Protein AF-A0A424HCI7-F1 (afdb_monomer_lite)

Structure (mmCIF, N/CA/C/O backbone):
data_AF-A0A424HCI7-F1
#
_entry.id   AF-A0A424HCI7-F1
#
loop_
_atom_site.group_PDB
_atom_site.id
_atom_site.type_symbol
_atom_site.label_atom_id
_atom_site.label_alt_id
_atom_site.label_comp_id
_atom_site.label_asym_id
_atom_site.label_entity_id
_atom_site.label_seq_id
_atom_site.pdbx_PDB_ins_code
_atom_site.Cartn_x
_atom_site.Cartn_y
_atom_site.Cartn_z
_atom_site.occupancy
_atom_site.B_iso_or_equiv
_atom_site.auth_seq_id
_atom_site.auth_comp_id
_atom_site.auth_asym_id
_atom_site.auth_atom_id
_atom_site.pdbx_PDB_model_num
ATOM 1 N N . MET A 1 1 ? -25.113 -4.576 28.564 1.00 33.34 1 MET A N 1
ATOM 2 C CA . MET A 1 1 ? -23.971 -5.347 29.102 1.00 33.34 1 MET A CA 1
ATOM 3 C C . MET A 1 1 ? -22.696 -4.613 28.708 1.00 33.34 1 MET A C 1
ATOM 5 O O . MET A 1 1 ? -22.216 -4.777 27.593 1.00 33.34 1 MET A O 1
ATOM 9 N N . PHE A 1 2 ? -22.237 -3.687 29.551 1.00 40.03 2 PHE A N 1
ATOM 10 C CA . PHE A 1 2 ? -21.061 -2.868 29.262 1.00 40.03 2 PHE A CA 1
ATOM 11 C C . PHE A 1 2 ? -19.817 -3.748 29.409 1.00 40.03 2 PHE A C 1
ATOM 13 O O . PHE A 1 2 ? -19.449 -4.120 30.520 1.00 40.03 2 PHE A O 1
ATOM 20 N N . ARG A 1 3 ? -19.201 -4.140 28.284 1.00 53.75 3 ARG A N 1
ATOM 21 C CA . ARG A 1 3 ? -17.828 -4.658 28.309 1.00 53.75 3 ARG A CA 1
ATOM 22 C C . ARG A 1 3 ? -16.963 -3.567 28.943 1.00 53.75 3 ARG A C 1
ATOM 24 O O . ARG A 1 3 ? -17.127 -2.413 28.538 1.00 53.75 3 ARG A O 1
ATOM 31 N N . PRO A 1 4 ? -16.073 -3.882 29.899 1.00 52.66 4 PRO A N 1
ATOM 32 C CA . PRO A 1 4 ? -15.111 -2.893 30.352 1.00 52.66 4 PRO A CA 1
ATOM 33 C C . PRO A 1 4 ? -14.382 -2.393 29.105 1.00 52.66 4 PRO A C 1
ATOM 35 O O . PRO A 1 4 ? -13.843 -3.195 28.337 1.00 52.66 4 PRO A O 1
ATOM 38 N N . LEU A 1 5 ? -14.460 -1.084 28.850 1.00 58.97 5 LEU A N 1
ATOM 39 C CA . LEU A 1 5 ? -13.638 -0.443 27.837 1.00 58.97 5 LEU A CA 1
ATOM 40 C C . LEU A 1 5 ? -12.205 -0.721 28.258 1.00 58.97 5 LEU A C 1
ATOM 42 O O . LEU A 1 5 ? -11.693 -0.132 29.207 1.00 58.97 5 LEU A O 1
ATOM 46 N N . ASN A 1 6 ? -11.581 -1.678 27.587 1.00 71.19 6 ASN A N 1
ATOM 47 C CA . ASN A 1 6 ? -10.184 -1.969 27.788 1.00 71.19 6 ASN A CA 1
ATOM 48 C C . ASN A 1 6 ? -9.445 -0.834 27.069 1.00 71.19 6 ASN A C 1
ATOM 50 O O . ASN A 1 6 ? -9.083 -0.940 25.903 1.00 71.19 6 ASN A O 1
ATOM 54 N N . ILE A 1 7 ? -9.359 0.327 27.725 1.00 77.56 7 ILE A N 1
ATOM 55 C CA . ILE A 1 7 ? -8.835 1.580 27.160 1.00 77.56 7 ILE A CA 1
ATOM 56 C C . ILE A 1 7 ? -7.449 1.338 26.552 1.00 77.56 7 ILE A C 1
ATOM 58 O O . ILE A 1 7 ? -7.155 1.830 25.468 1.00 77.56 7 ILE A O 1
ATOM 62 N N . PHE A 1 8 ? -6.652 0.472 27.182 1.00 81.44 8 PHE A N 1
ATOM 63 C CA . PHE A 1 8 ? -5.378 0.001 26.651 1.00 81.44 8 PHE A CA 1
ATOM 64 C C . PHE A 1 8 ? -5.497 -0.712 25.301 1.00 81.44 8 PHE A C 1
ATOM 66 O O . PHE A 1 8 ? -4.690 -0.443 24.417 1.00 81.44 8 PHE A O 1
ATOM 73 N N . SER A 1 9 ? -6.499 -1.575 25.093 1.00 81.56 9 SER A N 1
ATOM 74 C CA . SER A 1 9 ? -6.686 -2.233 23.793 1.00 81.56 9 SER A CA 1
ATOM 75 C C . SER A 1 9 ? -7.109 -1.244 22.710 1.00 81.56 9 SER A C 1
ATOM 77 O O . SER A 1 9 ? -6.692 -1.384 21.567 1.00 81.56 9 SER A O 1
ATOM 79 N N . LEU A 1 10 ? -7.920 -0.240 23.059 1.00 81.94 10 LEU A N 1
ATOM 80 C CA . LEU A 1 10 ? -8.336 0.802 22.119 1.00 81.94 10 LEU A CA 1
ATOM 81 C C . LEU A 1 10 ? -7.160 1.710 21.731 1.00 81.94 10 LEU A C 1
ATOM 83 O O . LEU A 1 10 ? -6.964 1.974 20.550 1.00 81.94 10 LEU A O 1
ATOM 87 N N . ILE A 1 11 ? -6.348 2.135 22.703 1.00 84.69 11 ILE A N 1
ATOM 88 C CA . ILE A 1 11 ? -5.135 2.924 22.447 1.00 84.69 11 ILE A CA 1
ATOM 89 C C . ILE A 1 11 ? -4.139 2.121 21.604 1.00 84.69 11 ILE A C 1
ATOM 91 O O . ILE A 1 11 ? -3.600 2.657 20.639 1.00 84.69 11 ILE A O 1
ATOM 95 N N . ALA A 1 12 ? -3.921 0.843 21.926 1.00 86.56 12 ALA A N 1
ATOM 96 C CA . ALA A 1 12 ? -3.021 -0.023 21.168 1.00 86.56 12 ALA A CA 1
ATOM 97 C C . ALA A 1 12 ? -3.483 -0.211 19.714 1.00 86.56 12 ALA A C 1
ATOM 99 O O . ALA A 1 12 ? -2.664 -0.122 18.804 1.00 86.56 12 ALA A O 1
ATOM 100 N N . ASP A 1 13 ? -4.784 -0.415 19.483 1.00 84.50 13 ASP A N 1
ATOM 101 C CA . ASP A 1 13 ? -5.346 -0.540 18.132 1.00 84.50 13 ASP A CA 1
ATOM 102 C C . ASP A 1 13 ? -5.198 0.771 17.336 1.00 84.50 13 ASP A C 1
ATOM 104 O O . ASP A 1 13 ? -4.727 0.763 16.196 1.00 84.50 13 ASP A O 1
ATOM 108 N N . ILE A 1 14 ? -5.502 1.921 17.955 1.00 87.00 14 ILE A N 1
ATOM 109 C CA . ILE A 1 14 ? -5.288 3.250 17.353 1.00 87.00 14 ILE A CA 1
ATOM 110 C C . ILE A 1 14 ? -3.829 3.441 16.964 1.00 87.00 14 ILE A C 1
ATOM 112 O O . ILE A 1 14 ? -3.544 3.788 15.815 1.00 87.00 14 ILE A O 1
ATOM 116 N N . PHE A 1 15 ? -2.920 3.179 17.898 1.00 89.44 15 PHE A N 1
ATOM 117 C CA . PHE A 1 15 ? -1.493 3.327 17.669 1.00 89.44 15 PHE A CA 1
ATOM 118 C C . PHE A 1 15 ? -1.024 2.430 16.521 1.00 89.44 15 PHE A C 1
ATOM 120 O O . PHE A 1 15 ? -0.418 2.924 15.577 1.00 89.44 15 PHE A O 1
ATOM 127 N N . LEU A 1 16 ? -1.393 1.146 16.530 1.00 88.88 16 LEU A N 1
ATOM 128 C CA . LEU A 1 16 ? -1.002 0.186 15.499 1.00 88.88 16 LEU A CA 1
ATOM 129 C C . LEU A 1 16 ? -1.496 0.594 14.106 1.00 88.88 16 LEU A C 1
ATOM 131 O O . LEU A 1 16 ? -0.703 0.611 13.162 1.00 88.88 16 LEU A O 1
ATOM 135 N N . LYS A 1 17 ? -2.777 0.960 13.960 1.00 88.00 17 LYS A N 1
ATOM 136 C CA . LYS A 1 17 ? -3.314 1.369 12.652 1.00 88.00 17 LYS A CA 1
ATOM 137 C C . LYS A 1 17 ? -2.697 2.676 12.158 1.00 88.00 17 LYS A C 1
ATOM 139 O O . LYS A 1 17 ? -2.439 2.797 10.964 1.00 88.00 17 LYS A O 1
ATOM 144 N N . LEU A 1 18 ? -2.436 3.639 13.043 1.00 87.94 18 LEU A N 1
ATOM 145 C CA . LEU A 1 18 ? -1.772 4.885 12.657 1.00 87.94 18 LEU A CA 1
ATOM 146 C C . LEU A 1 18 ? -0.311 4.647 12.274 1.00 87.94 18 LEU A C 1
ATOM 148 O O . LEU A 1 18 ? 0.112 5.128 11.228 1.00 87.94 18 LEU A O 1
ATOM 152 N N . SER A 1 19 ? 0.444 3.869 13.052 1.00 88.94 19 SER A N 1
ATOM 153 C CA . SER A 1 19 ? 1.834 3.530 12.730 1.00 88.94 19 SER A CA 1
ATOM 154 C C . SER A 1 19 ? 1.945 2.794 11.395 1.00 88.94 19 SER A C 1
ATOM 156 O O . SER A 1 19 ? 2.764 3.175 10.561 1.00 88.94 19 SER A O 1
ATOM 158 N N . LEU A 1 20 ? 1.090 1.792 11.154 1.00 86.44 20 LEU A N 1
ATOM 159 C CA . LEU A 1 20 ? 1.022 1.111 9.859 1.00 86.44 20 LEU A CA 1
ATOM 160 C C . LEU A 1 20 ? 0.620 2.078 8.743 1.00 86.44 20 LEU A C 1
ATOM 162 O O . LEU A 1 20 ? 1.281 2.122 7.710 1.00 86.44 20 LEU A O 1
ATOM 166 N N . GLY A 1 21 ? -0.424 2.881 8.958 1.00 88.38 21 GLY A N 1
ATOM 167 C CA . GLY A 1 21 ? -0.887 3.868 7.986 1.00 88.38 21 GLY A CA 1
ATOM 168 C C . GLY A 1 21 ? 0.207 4.855 7.582 1.00 88.38 21 GLY A C 1
AT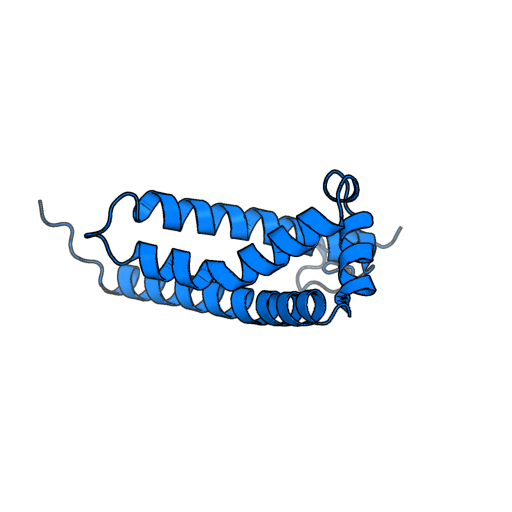OM 169 O O . GLY A 1 21 ? 0.370 5.117 6.397 1.00 88.38 21 GLY A O 1
ATOM 170 N N . ILE A 1 22 ? 0.995 5.349 8.540 1.00 88.88 22 ILE A N 1
ATOM 171 C CA . ILE A 1 22 ? 2.127 6.256 8.293 1.00 88.88 22 ILE A CA 1
ATOM 172 C C . ILE A 1 22 ? 3.248 5.545 7.528 1.00 88.88 22 ILE A C 1
ATOM 174 O O . ILE A 1 22 ? 3.802 6.116 6.589 1.00 88.88 22 ILE A O 1
ATOM 178 N N . ALA A 1 23 ? 3.580 4.305 7.902 1.00 87.81 23 ALA A N 1
ATOM 179 C CA . ALA A 1 23 ? 4.599 3.529 7.202 1.00 87.81 23 ALA A CA 1
ATOM 180 C C . ALA A 1 23 ? 4.224 3.341 5.725 1.00 87.81 23 ALA A C 1
ATOM 182 O O . ALA A 1 23 ? 5.005 3.701 4.846 1.00 87.81 23 ALA A O 1
ATOM 183 N N . PHE A 1 24 ? 3.005 2.868 5.451 1.00 87.31 24 PHE A N 1
ATOM 184 C CA . PHE A 1 24 ? 2.500 2.720 4.085 1.00 87.31 24 PHE A CA 1
ATOM 185 C C . PHE A 1 24 ? 2.418 4.058 3.346 1.00 87.31 24 PHE A C 1
ATOM 187 O O . PHE A 1 24 ? 2.837 4.124 2.194 1.00 87.31 24 PHE A O 1
ATOM 194 N N . PHE A 1 25 ? 1.969 5.128 4.010 1.00 89.38 25 PHE A N 1
ATOM 195 C CA . PHE A 1 25 ? 1.893 6.457 3.407 1.00 89.38 25 PHE A CA 1
ATOM 196 C C . PHE A 1 25 ? 3.256 6.937 2.905 1.00 89.38 25 PHE A C 1
ATOM 198 O O . PHE A 1 25 ? 3.357 7.397 1.773 1.00 89.38 25 PHE A O 1
ATOM 205 N N . ASN A 1 26 ? 4.316 6.793 3.705 1.00 86.19 26 ASN A N 1
ATOM 206 C CA . ASN A 1 26 ? 5.654 7.245 3.320 1.00 86.19 26 ASN A CA 1
ATOM 207 C C . ASN A 1 26 ? 6.175 6.531 2.064 1.00 86.19 26 ASN A C 1
ATOM 209 O O . ASN A 1 26 ? 6.704 7.180 1.159 1.00 86.19 26 ASN A O 1
ATOM 213 N N . TYR A 1 27 ? 5.997 5.210 1.982 1.00 83.50 27 TYR A N 1
ATOM 214 C CA . TYR A 1 27 ? 6.397 4.445 0.798 1.00 83.50 27 TYR A CA 1
ATOM 215 C C . TYR A 1 27 ? 5.493 4.740 -0.407 1.00 83.50 27 TYR A C 1
ATOM 217 O O . TYR A 1 27 ? 5.995 4.976 -1.509 1.00 83.50 27 TYR A O 1
ATOM 225 N N . GLY A 1 28 ? 4.177 4.784 -0.197 1.00 85.19 28 GLY A N 1
ATOM 226 C CA . GLY A 1 28 ? 3.183 5.021 -1.240 1.00 85.19 28 GLY A CA 1
ATOM 227 C C . GLY A 1 28 ? 3.294 6.407 -1.862 1.00 85.19 28 GLY A C 1
ATOM 228 O O . GLY A 1 28 ? 3.299 6.532 -3.086 1.00 85.19 28 GLY A O 1
ATOM 229 N N . TYR A 1 29 ? 3.463 7.441 -1.038 1.00 86.12 29 TYR A N 1
ATOM 230 C CA . TYR A 1 29 ? 3.556 8.829 -1.485 1.00 86.12 29 TYR A CA 1
ATOM 231 C C . TYR A 1 29 ? 4.772 9.055 -2.391 1.00 86.12 29 TYR A C 1
ATOM 233 O O . TYR A 1 29 ? 4.657 9.684 -3.444 1.00 86.12 29 TYR A O 1
ATOM 241 N N . GLY A 1 30 ? 5.924 8.469 -2.042 1.00 82.69 30 GLY A N 1
ATOM 242 C CA . GLY A 1 30 ? 7.117 8.515 -2.889 1.00 82.69 30 GLY A CA 1
ATOM 243 C C . GLY A 1 30 ? 6.899 7.853 -4.255 1.00 82.69 30 GLY A C 1
ATOM 244 O O . GLY A 1 30 ? 7.345 8.381 -5.275 1.00 82.69 30 GLY A O 1
ATOM 245 N N . LYS A 1 31 ? 6.172 6.729 -4.303 1.00 85.31 31 LYS A N 1
ATOM 246 C CA . LYS A 1 31 ? 5.798 6.058 -5.563 1.00 85.31 31 LYS A CA 1
ATOM 247 C C . LYS A 1 31 ? 4.799 6.891 -6.370 1.00 85.31 31 LYS A C 1
ATOM 249 O O . LYS A 1 31 ? 4.929 6.988 -7.588 1.00 85.31 31 LYS A O 1
ATOM 254 N N . LEU A 1 32 ? 3.835 7.517 -5.698 1.00 89.06 32 LEU A N 1
ATOM 255 C CA . LEU A 1 32 ? 2.795 8.336 -6.314 1.00 89.06 32 LEU A CA 1
ATOM 256 C C . LEU A 1 32 ? 3.375 9.590 -6.983 1.00 89.06 32 LEU A C 1
ATOM 258 O O . LEU A 1 32 ? 3.030 9.871 -8.126 1.00 89.06 32 LEU A O 1
ATOM 262 N N . ILE A 1 33 ? 4.300 10.299 -6.326 1.00 88.25 33 ILE A N 1
ATOM 263 C CA . ILE A 1 33 ? 4.994 11.449 -6.933 1.00 88.25 33 ILE A CA 1
ATOM 264 C C . ILE A 1 33 ? 5.738 11.026 -8.201 1.00 88.25 33 ILE A C 1
ATOM 266 O O . ILE A 1 33 ? 5.613 11.685 -9.230 1.00 88.25 33 ILE A O 1
ATOM 270 N N . LYS A 1 34 ? 6.482 9.914 -8.149 1.00 87.06 34 LYS A N 1
ATOM 271 C CA . LYS A 1 34 ? 7.211 9.402 -9.320 1.00 87.06 34 LYS A CA 1
ATOM 272 C C . LYS A 1 34 ? 6.269 9.072 -10.479 1.00 87.06 34 LYS A C 1
ATOM 274 O O . LYS A 1 34 ? 6.605 9.356 -11.623 1.00 87.06 34 LYS A O 1
ATOM 279 N N . LEU A 1 35 ? 5.090 8.514 -10.193 1.00 88.81 35 LEU A N 1
ATOM 280 C CA . LEU A 1 35 ? 4.060 8.240 -11.202 1.00 88.81 35 LEU A CA 1
ATOM 281 C C . LEU A 1 35 ? 3.466 9.521 -11.798 1.00 88.81 35 LEU A C 1
ATOM 283 O O . LEU A 1 35 ? 3.280 9.586 -13.008 1.00 88.81 35 LEU A O 1
ATOM 287 N N . ILE A 1 36 ? 3.210 10.542 -10.979 1.00 90.88 36 ILE A N 1
ATOM 288 C CA . ILE A 1 36 ? 2.694 11.841 -11.441 1.00 90.88 36 ILE A CA 1
ATOM 289 C C . ILE A 1 36 ? 3.724 12.567 -12.319 1.00 90.88 36 ILE A C 1
ATOM 291 O O . ILE A 1 36 ? 3.356 13.166 -13.327 1.00 90.88 36 ILE A O 1
ATOM 295 N N . ASN A 1 37 ? 5.007 12.484 -11.964 1.00 90.06 37 ASN A N 1
ATOM 296 C CA . ASN A 1 37 ? 6.099 13.145 -12.680 1.00 90.06 37 ASN A CA 1
ATOM 297 C C . ASN A 1 37 ? 6.607 12.362 -13.906 1.00 90.06 37 ASN A C 1
ATOM 299 O O . ASN A 1 37 ? 7.545 12.812 -14.554 1.00 90.06 37 ASN A O 1
ATOM 303 N N . ASN A 1 38 ? 6.006 11.213 -14.241 1.00 84.69 38 ASN A N 1
ATOM 304 C CA . ASN A 1 38 ? 6.470 10.297 -15.294 1.00 84.69 38 ASN A CA 1
ATOM 305 C C . ASN A 1 38 ? 7.909 9.764 -15.098 1.00 84.69 38 ASN A C 1
ATOM 307 O O . ASN A 1 38 ? 8.579 9.415 -16.062 1.00 84.69 38 ASN A O 1
ATOM 311 N N . GLU A 1 39 ? 8.374 9.636 -13.853 1.00 85.62 39 GLU A N 1
ATOM 312 C CA . GLU A 1 39 ? 9.693 9.079 -13.486 1.00 85.62 39 GLU A CA 1
ATOM 313 C C . GLU A 1 39 ? 9.569 7.660 -12.883 1.00 85.62 39 GLU A C 1
ATOM 315 O O . GLU A 1 39 ? 10.375 7.214 -12.060 1.00 85.62 39 GLU A O 1
ATOM 320 N N . ALA A 1 40 ? 8.503 6.941 -13.244 1.00 83.00 40 ALA A N 1
ATOM 321 C CA . ALA A 1 40 ? 8.109 5.681 -12.614 1.00 83.00 40 ALA A CA 1
ATOM 322 C C . ALA A 1 40 ? 8.563 4.415 -13.359 1.00 83.00 40 ALA A C 1
ATOM 324 O O . ALA A 1 40 ? 8.108 3.327 -13.009 1.00 83.00 40 ALA A O 1
ATOM 325 N N . ASP A 1 41 ? 9.482 4.512 -14.323 1.00 83.38 41 ASP A N 1
ATOM 326 C CA . ASP A 1 41 ? 9.944 3.360 -15.119 1.00 83.38 41 ASP A CA 1
ATOM 327 C C . ASP A 1 41 ? 10.471 2.215 -14.244 1.00 83.38 41 ASP A C 1
ATOM 329 O O . ASP A 1 41 ? 10.161 1.049 -14.468 1.00 83.38 41 ASP A O 1
ATOM 333 N N . SER A 1 42 ? 11.197 2.548 -13.173 1.00 79.75 42 SER A N 1
ATOM 334 C CA . SER A 1 42 ? 11.680 1.565 -12.192 1.00 79.75 42 SER A CA 1
ATOM 335 C C . SER A 1 42 ? 10.546 0.817 -11.478 1.00 79.75 42 SER A C 1
ATOM 337 O O . SER A 1 42 ? 10.628 -0.393 -11.279 1.00 79.75 42 SER A O 1
ATOM 339 N N . LEU A 1 43 ? 9.467 1.517 -11.121 1.00 81.75 43 LEU A N 1
ATOM 340 C CA . LEU A 1 43 ? 8.295 0.945 -10.460 1.00 81.75 43 LEU A CA 1
ATOM 341 C C . LEU A 1 43 ? 7.483 0.081 -11.432 1.00 81.75 43 LEU A C 1
ATOM 343 O O . LEU A 1 43 ? 7.035 -1.002 -11.064 1.00 81.75 43 LEU A O 1
ATOM 347 N N . ILE A 1 44 ? 7.297 0.550 -12.664 1.00 84.94 44 ILE A N 1
ATOM 348 C CA . ILE A 1 44 ? 6.548 -0.173 -13.697 1.00 84.94 44 ILE A CA 1
ATOM 349 C C . ILE A 1 44 ? 7.296 -1.457 -14.075 1.00 84.94 44 ILE A C 1
ATOM 351 O O . ILE A 1 44 ? 6.678 -2.519 -14.121 1.00 84.94 44 ILE A O 1
ATOM 355 N N . ASN A 1 45 ? 8.622 -1.387 -14.229 1.00 81.94 45 ASN A N 1
ATOM 356 C CA . ASN A 1 45 ? 9.474 -2.555 -14.475 1.00 81.94 45 ASN A CA 1
ATOM 357 C C . ASN A 1 45 ? 9.486 -3.535 -13.291 1.00 81.94 45 ASN A C 1
ATOM 359 O O . ASN A 1 45 ? 9.540 -4.749 -13.470 1.00 81.94 45 ASN A O 1
ATOM 363 N N . MET A 1 46 ? 9.410 -3.032 -12.058 1.00 81.81 46 MET A N 1
ATOM 364 C CA . MET A 1 46 ? 9.266 -3.890 -10.883 1.00 81.81 46 MET A CA 1
ATOM 365 C C . MET A 1 46 ? 7.931 -4.646 -10.918 1.00 81.81 46 MET A C 1
ATOM 367 O O . MET A 1 46 ? 7.911 -5.858 -10.723 1.00 81.81 46 MET A O 1
ATOM 371 N N . VAL A 1 47 ? 6.821 -3.954 -11.199 1.00 82.50 47 VAL A N 1
ATOM 372 C CA . VAL A 1 47 ? 5.480 -4.560 -11.268 1.00 82.50 47 VAL A CA 1
ATOM 373 C C . VAL A 1 47 ? 5.348 -5.520 -12.456 1.00 82.50 47 VAL A C 1
ATOM 375 O O . VAL A 1 47 ? 4.672 -6.541 -12.328 1.00 82.50 47 VAL A O 1
ATOM 378 N N . SER A 1 48 ? 6.031 -5.262 -13.578 1.00 81.75 48 SER A N 1
ATOM 379 C CA . SER A 1 48 ? 6.023 -6.165 -14.738 1.00 81.75 48 SER A CA 1
ATOM 380 C C . SER A 1 48 ? 6.637 -7.535 -14.455 1.00 81.75 48 SER A C 1
ATOM 382 O O . SER A 1 48 ? 6.251 -8.512 -15.091 1.00 81.75 48 SER A O 1
ATOM 384 N N . ASN A 1 49 ? 7.548 -7.625 -13.484 1.00 77.38 49 ASN A N 1
ATOM 385 C CA . ASN A 1 49 ? 8.209 -8.877 -13.103 1.00 77.38 49 ASN A CA 1
ATOM 386 C C . ASN A 1 49 ? 7.373 -9.740 -12.148 1.00 77.38 49 ASN A C 1
ATOM 388 O O . ASN A 1 49 ? 7.758 -10.865 -11.827 1.00 77.38 49 ASN A O 1
ATOM 392 N N . ILE A 1 50 ? 6.234 -9.232 -11.673 1.00 79.44 50 ILE A N 1
ATOM 393 C CA . ILE A 1 50 ? 5.379 -9.956 -10.739 1.00 79.44 50 ILE A CA 1
ATOM 394 C C . ILE A 1 50 ? 4.331 -10.743 -11.539 1.00 79.44 50 ILE A C 1
ATOM 396 O O . ILE A 1 50 ? 3.602 -10.150 -12.344 1.00 79.44 50 ILE A O 1
ATOM 400 N N . PRO A 1 51 ? 4.193 -12.063 -11.312 1.00 72.31 51 PRO A N 1
ATOM 401 C CA . PRO A 1 51 ? 3.134 -12.856 -11.924 1.00 72.31 51 PRO A CA 1
ATOM 402 C C . PRO A 1 51 ? 1.760 -12.230 -11.653 1.00 72.31 51 PRO A C 1
ATOM 404 O O . PRO A 1 51 ? 1.531 -11.685 -10.574 1.00 72.31 51 PRO A O 1
ATOM 407 N N . PHE A 1 52 ? 0.844 -12.306 -12.624 1.00 75.12 52 PHE A N 1
ATOM 408 C CA . PHE A 1 52 ? -0.490 -11.678 -12.607 1.00 75.12 52 PHE A CA 1
ATOM 409 C C . PHE A 1 52 ? -0.493 -10.139 -12.703 1.00 75.12 52 PHE A C 1
ATOM 411 O O . PHE A 1 52 ? -1.205 -9.591 -13.546 1.00 75.12 52 PHE A O 1
ATOM 418 N N . PHE A 1 53 ? 0.330 -9.428 -11.929 1.00 76.00 53 PHE A N 1
ATOM 419 C CA . PHE A 1 53 ? 0.413 -7.961 -12.000 1.00 76.00 53 PHE A CA 1
ATOM 420 C C . PHE A 1 53 ? 1.137 -7.460 -13.261 1.00 76.00 53 PHE A C 1
ATOM 422 O O . PHE A 1 53 ? 0.829 -6.381 -13.768 1.00 76.00 53 PHE A O 1
ATOM 429 N N . GLY A 1 54 ? 2.028 -8.267 -13.839 1.00 75.31 54 GLY A N 1
ATOM 430 C CA . GLY A 1 54 ? 2.702 -7.945 -15.096 1.00 75.31 54 GLY A CA 1
ATOM 431 C C . GLY A 1 54 ? 1.809 -7.956 -16.341 1.00 75.31 54 GLY A C 1
ATOM 432 O O . GLY A 1 54 ? 2.258 -7.529 -17.399 1.00 75.31 54 GLY A O 1
ATOM 433 N N . LEU A 1 55 ? 0.542 -8.380 -16.234 1.00 81.88 55 LEU A N 1
ATOM 434 C CA . LEU A 1 55 ? -0.424 -8.295 -17.340 1.00 81.88 55 LEU A CA 1
ATOM 435 C C . LEU A 1 55 ? -0.795 -6.842 -17.675 1.00 81.88 55 LEU A C 1
ATOM 437 O O . LEU A 1 55 ? -0.986 -6.507 -18.840 1.00 81.88 55 LEU A O 1
ATOM 441 N N . PHE A 1 56 ? -0.879 -5.978 -16.657 1.00 88.25 56 PHE A N 1
ATOM 442 C CA . PHE A 1 56 ? -1.201 -4.553 -16.800 1.00 88.25 56 PHE A CA 1
ATOM 443 C C . PHE A 1 56 ? -0.350 -3.710 -15.836 1.00 88.25 56 PHE A C 1
ATOM 445 O O . PHE A 1 56 ? -0.879 -3.129 -14.882 1.00 88.25 56 PHE A O 1
ATOM 452 N N . PRO A 1 57 ? 0.972 -3.623 -16.059 1.00 84.38 57 PRO A N 1
ATOM 453 C CA . PRO A 1 57 ? 1.912 -3.117 -15.062 1.00 84.38 57 PRO A CA 1
ATOM 454 C C . PRO A 1 57 ? 1.643 -1.658 -14.690 1.00 84.38 57 PRO A C 1
ATOM 456 O O . PRO A 1 57 ? 1.655 -1.320 -13.515 1.00 84.38 57 PRO A O 1
ATOM 459 N N . VAL A 1 58 ? 1.271 -0.814 -15.657 1.00 87.69 58 VAL A N 1
ATOM 460 C CA . VAL A 1 58 ? 0.914 0.592 -15.403 1.00 87.69 58 VAL A CA 1
ATOM 461 C C . VAL A 1 58 ? -0.285 0.699 -14.456 1.00 87.69 58 VAL A C 1
ATOM 463 O O . VAL A 1 58 ? -0.224 1.413 -13.458 1.00 87.69 58 VAL A O 1
ATOM 466 N N . PHE A 1 59 ? -1.368 -0.036 -14.726 1.00 89.50 59 PHE A N 1
ATOM 467 C CA . PHE A 1 59 ? -2.571 -0.007 -13.890 1.00 89.50 59 PHE A CA 1
ATOM 468 C C . PHE A 1 59 ? -2.268 -0.459 -12.458 1.00 89.50 59 PHE A C 1
ATOM 470 O O . PHE A 1 59 ? -2.661 0.201 -11.495 1.00 89.50 59 PHE A O 1
ATOM 477 N N . PHE A 1 60 ? -1.527 -1.555 -12.309 1.00 86.81 60 PHE A N 1
ATOM 478 C CA . PHE A 1 60 ? -1.201 -2.094 -10.995 1.00 86.81 60 PHE A CA 1
ATOM 479 C C . PHE A 1 60 ? -0.179 -1.248 -10.232 1.00 86.81 60 PHE A C 1
ATOM 481 O O . PHE A 1 60 ? -0.313 -1.112 -9.018 1.00 86.81 60 PHE A O 1
ATOM 488 N N . SER A 1 61 ? 0.766 -0.600 -10.915 1.00 88.06 61 SER A N 1
ATOM 489 C CA . SER A 1 61 ? 1.646 0.415 -10.329 1.00 88.06 61 SER A CA 1
ATOM 490 C C . SER A 1 61 ? 0.855 1.573 -9.717 1.00 88.06 61 SER A C 1
ATOM 492 O O . SER A 1 61 ? 1.098 1.944 -8.566 1.00 88.06 61 SER A O 1
ATOM 494 N N . TRP A 1 62 ? -0.129 2.103 -10.449 1.00 91.94 62 TRP A N 1
ATOM 495 C CA . TRP A 1 62 ? -1.024 3.148 -9.946 1.00 91.94 62 TRP A CA 1
ATOM 496 C C . TRP A 1 62 ? -1.884 2.658 -8.783 1.00 91.94 62 TRP A C 1
ATOM 498 O O . TRP A 1 62 ? -1.953 3.324 -7.751 1.00 91.94 62 TRP A O 1
ATOM 508 N N . SER A 1 63 ? -2.497 1.479 -8.914 1.00 90.31 63 SER A N 1
ATOM 509 C CA . SER A 1 63 ? -3.317 0.885 -7.854 1.00 90.31 63 SER A CA 1
ATOM 510 C C . SER A 1 63 ? -2.515 0.681 -6.568 1.00 90.31 63 SER A C 1
ATOM 512 O O . SER A 1 63 ? -3.018 0.963 -5.481 1.00 90.31 63 SER A O 1
ATOM 514 N N . LEU A 1 64 ? -1.271 0.213 -6.677 1.00 88.88 64 LEU A N 1
ATOM 515 C CA . LEU A 1 64 ? -0.382 -0.014 -5.543 1.00 88.88 64 LEU A CA 1
ATOM 516 C C . LEU A 1 64 ? -0.015 1.311 -4.867 1.00 88.88 64 LEU A C 1
ATOM 518 O O . LEU A 1 64 ? -0.235 1.457 -3.666 1.00 88.88 64 LEU A O 1
ATOM 522 N N . ALA A 1 65 ? 0.457 2.301 -5.630 1.00 90.12 65 ALA A N 1
ATOM 523 C CA . ALA A 1 65 ? 0.833 3.605 -5.083 1.00 90.12 65 ALA A CA 1
ATOM 524 C C . ALA A 1 65 ? -0.352 4.334 -4.424 1.00 90.12 65 ALA A C 1
ATOM 526 O O . ALA A 1 65 ? -0.207 4.900 -3.338 1.00 90.12 65 ALA A O 1
ATOM 527 N N . LEU A 1 66 ? -1.537 4.285 -5.042 1.00 91.88 66 LEU A N 1
ATOM 528 C CA . LEU A 1 66 ? -2.758 4.871 -4.486 1.00 91.88 66 LEU A CA 1
ATOM 529 C C . LEU A 1 66 ? -3.205 4.155 -3.214 1.00 91.88 66 LEU A C 1
ATOM 531 O O . LEU A 1 66 ? -3.553 4.815 -2.237 1.00 91.88 66 LEU A O 1
ATOM 535 N N . THR A 1 67 ? -3.176 2.822 -3.200 1.00 91.56 67 THR A N 1
ATOM 536 C CA . THR A 1 67 ? -3.604 2.053 -2.025 1.00 91.56 67 THR A CA 1
ATOM 537 C C . THR A 1 67 ? -2.676 2.304 -0.841 1.00 91.56 67 THR A C 1
ATOM 539 O O . THR A 1 67 ? -3.166 2.594 0.248 1.00 91.56 67 THR A O 1
ATOM 542 N N . GLU A 1 68 ? -1.356 2.277 -1.048 1.00 87.25 68 GLU A N 1
ATOM 543 C CA . GLU A 1 68 ? -0.374 2.578 0.004 1.00 87.25 68 GLU A CA 1
ATOM 544 C C . GLU A 1 68 ? -0.516 4.018 0.532 1.00 87.25 68 GLU A C 1
ATOM 546 O O . GLU A 1 68 ? -0.462 4.241 1.741 1.00 87.25 68 GLU A O 1
ATOM 551 N N . SER A 1 69 ? -0.773 4.988 -0.353 1.00 91.50 69 SER A N 1
ATOM 552 C CA . SER A 1 69 ? -0.931 6.400 0.029 1.00 91.50 69 SER A CA 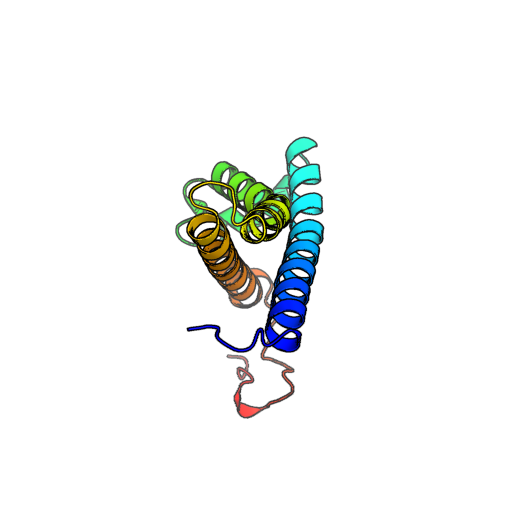1
ATOM 553 C C . SER A 1 69 ? -2.253 6.685 0.747 1.00 91.50 69 SER A C 1
ATOM 555 O O . SER A 1 69 ? -2.317 7.547 1.617 1.00 91.50 69 SER A O 1
ATOM 557 N N . LEU A 1 70 ? -3.343 6.006 0.390 1.00 91.94 70 LEU A N 1
ATOM 558 C CA . LEU A 1 70 ? -4.677 6.335 0.907 1.00 91.94 70 LEU A CA 1
ATOM 559 C C . LEU A 1 70 ? -5.110 5.463 2.093 1.00 91.94 70 LEU A C 1
ATOM 561 O O . LEU A 1 70 ? -6.107 5.776 2.750 1.00 91.94 70 LEU A O 1
ATOM 565 N N . VAL A 1 71 ? -4.355 4.410 2.422 1.00 91.38 71 VAL A N 1
ATOM 566 C CA . VAL A 1 71 ? -4.680 3.463 3.504 1.00 91.38 71 VAL A CA 1
ATOM 567 C C . VAL A 1 71 ? -4.843 4.142 4.865 1.00 91.38 71 VAL A C 1
ATOM 569 O O . VAL A 1 71 ? -5.714 3.763 5.651 1.00 91.38 71 VAL A O 1
ATOM 572 N N . ILE A 1 72 ? -4.068 5.199 5.126 1.00 90.75 72 ILE A N 1
ATOM 573 C CA . ILE A 1 72 ? -4.155 5.967 6.370 1.00 90.75 72 ILE A CA 1
ATOM 574 C C . ILE A 1 72 ? -5.545 6.588 6.563 1.00 90.75 72 ILE A C 1
ATOM 576 O O . ILE A 1 72 ? -6.092 6.548 7.666 1.00 90.75 72 ILE A O 1
ATOM 580 N N . PHE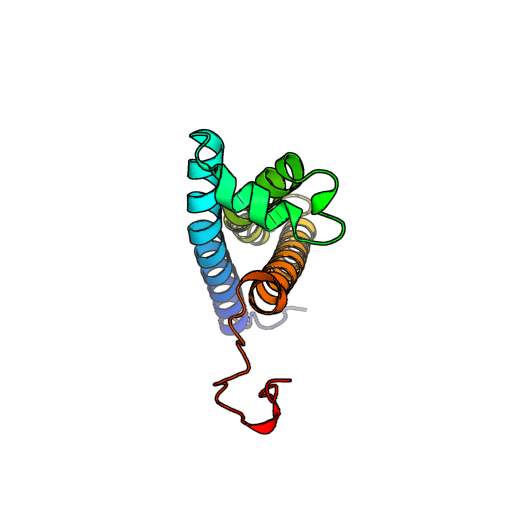 A 1 73 ? -6.170 7.078 5.488 1.00 90.06 73 PHE A N 1
ATOM 581 C CA . PHE A 1 73 ? -7.520 7.634 5.548 1.00 90.06 73 PHE A CA 1
ATOM 582 C C . PHE A 1 73 ? -8.555 6.551 5.831 1.00 90.06 73 PHE A C 1
ATOM 584 O O . PHE A 1 73 ? -9.472 6.784 6.614 1.00 90.06 73 PHE A O 1
ATOM 591 N N . ALA A 1 74 ? -8.389 5.351 5.268 1.00 88.50 74 ALA A N 1
ATOM 592 C CA . ALA A 1 74 ? -9.273 4.223 5.549 1.00 88.50 74 ALA A CA 1
ATOM 593 C C . ALA A 1 74 ? -9.173 3.756 7.014 1.00 88.50 74 ALA A C 1
ATOM 595 O O . ALA A 1 74 ? -10.183 3.401 7.629 1.00 88.50 74 ALA A O 1
ATOM 596 N N . PHE A 1 75 ? -7.978 3.810 7.611 1.00 88.62 75 PHE A N 1
ATOM 597 C CA . PHE A 1 75 ? -7.798 3.530 9.035 1.00 88.62 75 PHE A CA 1
ATOM 598 C C . PHE A 1 75 ? -8.414 4.598 9.936 1.00 88.62 75 PHE A C 1
ATOM 600 O O . PHE A 1 75 ? -9.113 4.237 10.883 1.00 88.62 75 PHE A O 1
ATOM 607 N N . ILE A 1 76 ? -8.229 5.883 9.624 1.00 87.50 76 ILE A N 1
ATOM 608 C CA . ILE A 1 76 ? -8.866 6.988 10.359 1.00 87.50 76 ILE A CA 1
ATOM 609 C C . ILE A 1 76 ? -10.393 6.888 10.252 1.00 87.50 76 ILE A C 1
ATOM 611 O O . ILE A 1 76 ? -11.092 6.975 11.262 1.00 87.50 76 ILE A O 1
ATOM 615 N N . TYR A 1 77 ? -10.910 6.628 9.049 1.00 86.69 77 TYR A N 1
ATOM 616 C CA . TYR A 1 77 ? -12.339 6.441 8.798 1.00 86.69 77 TYR A CA 1
ATOM 617 C C . TYR A 1 77 ? -12.925 5.298 9.634 1.00 86.69 77 TYR A C 1
ATOM 619 O O . TYR A 1 77 ? -14.024 5.418 10.172 1.00 86.69 77 TYR A O 1
ATOM 627 N N . GLY A 1 78 ? -12.162 4.217 9.815 1.00 83.38 78 GLY A N 1
ATOM 628 C CA . GLY A 1 78 ? -12.530 3.082 10.660 1.00 83.38 78 GLY A CA 1
ATOM 629 C C . GLY A 1 78 ? -12.844 3.427 12.116 1.00 83.38 78 GLY A C 1
ATOM 630 O O . GLY A 1 78 ? -13.600 2.698 12.750 1.00 83.38 78 GLY A O 1
ATOM 631 N N . TYR A 1 79 ? -12.306 4.530 12.645 1.00 81.62 79 TYR A N 1
ATOM 632 C CA . TYR A 1 79 ? -12.570 4.967 14.020 1.00 81.62 79 TYR A CA 1
ATOM 633 C C . TYR A 1 79 ? -13.847 5.799 14.161 1.00 81.62 79 TYR A C 1
ATOM 635 O O . TYR A 1 79 ? -14.398 5.908 15.259 1.00 81.62 79 TYR A O 1
ATOM 643 N N . ILE A 1 80 ? -14.363 6.357 13.064 1.00 82.50 80 ILE A N 1
ATOM 644 C CA . ILE A 1 80 ? -15.561 7.196 13.075 1.00 82.50 80 ILE A CA 1
ATOM 645 C C . ILE A 1 80 ? -16.800 6.297 12.976 1.00 82.50 80 ILE A C 1
ATOM 647 O O . ILE A 1 80 ? -17.471 6.260 11.953 1.00 82.50 80 ILE A O 1
ATOM 651 N N . ASN A 1 81 ? -17.137 5.581 14.055 1.00 70.62 81 ASN A N 1
ATOM 652 C CA . ASN A 1 81 ? -18.242 4.599 14.113 1.00 70.62 81 ASN A CA 1
ATOM 653 C C . ASN A 1 81 ? -19.651 5.134 13.761 1.00 70.62 81 ASN A C 1
ATOM 655 O O . ASN A 1 81 ? -20.599 4.357 13.709 1.00 70.62 81 ASN A O 1
ATOM 659 N N . ILE A 1 82 ? -19.801 6.441 13.541 1.00 76.94 82 ILE A N 1
ATOM 660 C CA . ILE A 1 82 ? -21.052 7.101 13.138 1.00 76.94 82 ILE A CA 1
ATOM 661 C C . ILE A 1 82 ? -21.307 6.938 11.630 1.00 76.94 82 ILE A C 1
ATOM 663 O O . ILE A 1 82 ? -22.452 6.989 11.183 1.00 76.94 82 ILE A O 1
ATOM 667 N N . LEU A 1 83 ? -20.252 6.746 10.835 1.00 77.12 83 LEU A N 1
ATOM 668 C CA . LEU A 1 83 ? -20.349 6.660 9.382 1.00 77.12 83 LEU A CA 1
ATOM 669 C C . LEU A 1 83 ? -20.714 5.233 8.918 1.00 77.12 83 LEU A C 1
ATOM 671 O O . LEU A 1 83 ? -20.405 4.249 9.597 1.00 77.12 83 LEU A O 1
ATOM 675 N N . PRO A 1 84 ? -21.385 5.078 7.764 1.00 78.94 84 PRO A N 1
ATOM 676 C CA . PRO A 1 84 ? -21.757 3.762 7.253 1.00 78.94 84 PRO A CA 1
ATOM 677 C C . PRO A 1 84 ? -20.517 2.948 6.842 1.00 78.94 84 PRO A C 1
ATOM 679 O O . PRO A 1 84 ? -19.539 3.489 6.340 1.00 78.94 84 PRO A O 1
ATOM 682 N N . PHE A 1 85 ? -20.563 1.624 7.028 1.00 83.62 85 PHE A N 1
ATOM 683 C CA . PHE A 1 85 ? -19.527 0.669 6.585 1.00 83.62 85 PHE A CA 1
ATOM 684 C C . PHE A 1 85 ? -18.099 0.882 7.130 1.00 83.62 85 PHE A C 1
ATOM 686 O O . PHE A 1 85 ? -17.160 0.255 6.641 1.00 83.62 85 PHE A O 1
ATOM 693 N N . THR A 1 86 ? -17.910 1.684 8.176 1.00 84.62 86 THR A N 1
ATOM 694 C CA . THR A 1 86 ? -16.594 2.005 8.774 1.00 84.62 86 THR A CA 1
ATOM 695 C C . THR A 1 86 ? -15.759 0.775 9.116 1.00 84.62 86 THR A C 1
ATOM 697 O O . THR A 1 86 ? -14.603 0.661 8.704 1.00 84.62 86 THR A O 1
ATOM 700 N N . ASN A 1 87 ? -16.369 -0.198 9.794 1.00 81.88 87 ASN A N 1
ATOM 701 C CA . ASN A 1 87 ? -15.724 -1.460 10.151 1.00 81.88 87 ASN A CA 1
ATOM 702 C C . ASN A 1 87 ? -15.317 -2.282 8.925 1.00 81.88 87 ASN A C 1
ATOM 704 O O . ASN A 1 87 ? -14.274 -2.933 8.943 1.00 81.88 87 ASN A O 1
ATOM 708 N N . PHE A 1 88 ? -16.130 -2.270 7.868 1.00 87.25 88 PHE A N 1
ATOM 709 C CA . PHE A 1 88 ? -15.818 -2.985 6.635 1.00 87.25 88 PHE A CA 1
ATOM 710 C C . PHE A 1 88 ? -14.640 -2.327 5.916 1.00 87.25 88 PHE A C 1
ATOM 712 O O . PHE A 1 88 ? -13.674 -3.014 5.603 1.00 87.25 88 PHE A O 1
ATOM 719 N N . ILE A 1 89 ? -14.675 -1.003 5.742 1.00 87.81 89 ILE A N 1
ATOM 720 C CA . ILE A 1 89 ? -13.615 -0.235 5.074 1.00 87.81 89 ILE A CA 1
ATOM 721 C C . ILE A 1 89 ? -12.279 -0.402 5.803 1.00 87.81 89 ILE A C 1
ATOM 723 O O . ILE A 1 89 ? -11.270 -0.699 5.171 1.00 87.81 89 ILE A O 1
ATOM 727 N N . SER A 1 90 ? -12.274 -0.295 7.134 1.00 86.88 90 SER A N 1
ATOM 728 C CA . SER A 1 90 ? -11.057 -0.466 7.935 1.00 86.88 90 SER A CA 1
ATOM 729 C C . SER A 1 90 ? -10.469 -1.877 7.818 1.00 86.88 90 SER A C 1
ATOM 731 O O . SER A 1 90 ? -9.261 -2.042 7.645 1.00 86.88 90 SER A O 1
ATOM 733 N N . ARG A 1 91 ? -11.321 -2.911 7.858 1.00 88.44 91 ARG A N 1
ATOM 734 C CA . ARG A 1 91 ? -10.888 -4.310 7.701 1.00 88.44 91 ARG A CA 1
ATOM 735 C C . ARG A 1 91 ? -10.403 -4.605 6.288 1.00 88.44 91 ARG A C 1
ATOM 737 O O . ARG A 1 91 ? -9.392 -5.280 6.128 1.00 88.44 91 ARG A O 1
ATOM 744 N N . PHE A 1 92 ? -11.102 -4.093 5.280 1.00 90.62 92 PHE A N 1
ATOM 745 C CA . PHE A 1 92 ? -10.719 -4.254 3.884 1.00 90.62 92 PHE A CA 1
ATOM 746 C C . PHE A 1 92 ? -9.385 -3.560 3.597 1.00 90.62 92 PHE A C 1
ATOM 748 O O . PHE A 1 92 ? -8.515 -4.158 2.976 1.00 90.62 92 PHE A O 1
ATOM 755 N N . ALA A 1 93 ? -9.165 -2.361 4.142 1.00 90.31 93 ALA A N 1
ATOM 756 C CA . ALA A 1 93 ? -7.873 -1.683 4.072 1.00 90.31 93 ALA A CA 1
ATOM 757 C C . ALA A 1 93 ? -6.751 -2.512 4.716 1.00 90.31 93 ALA A C 1
ATOM 759 O O . ALA A 1 93 ? -5.693 -2.679 4.116 1.00 90.31 93 ALA A O 1
ATOM 760 N N . GLY A 1 94 ? -7.001 -3.113 5.884 1.00 88.94 9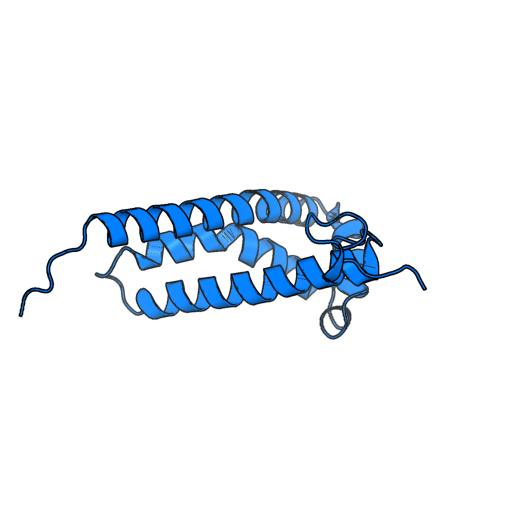4 GLY A N 1
ATOM 761 C CA . GLY A 1 94 ? -6.053 -4.041 6.509 1.00 88.94 94 GLY A CA 1
ATOM 762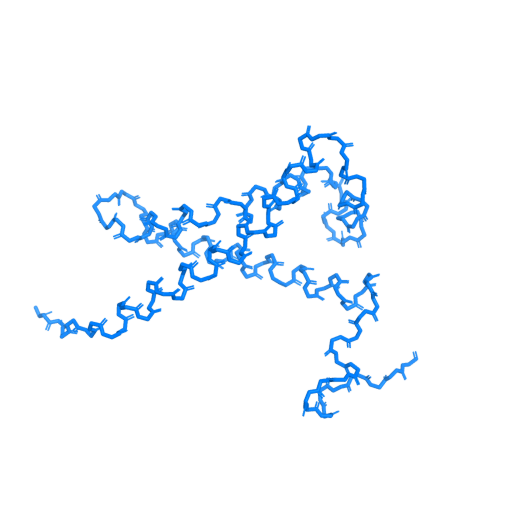 C C . GLY A 1 94 ? -5.749 -5.269 5.640 1.00 88.94 94 GLY A C 1
ATOM 763 O O . GLY A 1 94 ? -4.598 -5.689 5.542 1.00 88.94 94 GLY A O 1
ATOM 764 N N . PHE A 1 95 ? -6.757 -5.815 4.957 1.00 91.88 95 PHE A N 1
ATOM 765 C CA . PHE A 1 95 ? -6.577 -6.915 4.008 1.00 91.88 95 PHE A CA 1
ATOM 766 C C . PHE A 1 95 ? -5.748 -6.503 2.781 1.00 91.88 95 PHE A C 1
ATOM 768 O O . PHE A 1 95 ? -4.856 -7.244 2.369 1.00 91.88 95 PHE A O 1
ATOM 775 N N . LEU A 1 96 ? -5.971 -5.303 2.235 1.00 90.88 96 LEU A N 1
ATOM 776 C CA . LEU A 1 96 ? -5.147 -4.765 1.150 1.00 90.88 96 LEU A CA 1
ATOM 777 C C . LEU A 1 96 ? -3.694 -4.550 1.590 1.00 90.88 96 LEU A C 1
ATOM 779 O O . LEU A 1 96 ? -2.788 -4.934 0.855 1.00 90.88 96 LEU A O 1
ATOM 783 N N . CYS A 1 97 ? -3.461 -4.009 2.793 1.00 90.31 97 CYS A N 1
ATOM 784 C CA . CYS A 1 97 ? -2.115 -3.900 3.367 1.00 90.31 97 CYS A CA 1
ATOM 785 C C . CYS A 1 97 ? -1.415 -5.259 3.411 1.00 90.31 97 CYS A C 1
ATOM 787 O O . CYS A 1 97 ? -0.252 -5.350 3.037 1.00 90.31 97 CYS A O 1
ATOM 789 N N . LEU A 1 98 ? -2.123 -6.315 3.820 1.00 91.00 98 LEU A N 1
ATOM 790 C CA . LEU A 1 98 ? -1.572 -7.667 3.861 1.00 91.00 98 LEU A CA 1
ATOM 791 C C . LEU A 1 98 ? -1.171 -8.161 2.467 1.00 91.00 98 LEU A C 1
ATOM 793 O O . LEU A 1 98 ? -0.065 -8.676 2.307 1.00 91.00 98 LEU A O 1
ATOM 797 N N . ILE A 1 99 ? -2.027 -7.977 1.456 1.00 88.50 99 ILE A N 1
ATOM 798 C CA . ILE A 1 99 ? -1.694 -8.339 0.069 1.00 88.50 99 ILE A CA 1
ATOM 799 C C . ILE A 1 99 ? -0.447 -7.579 -0.390 1.00 88.50 99 ILE A C 1
ATOM 801 O O . ILE A 1 99 ? 0.481 -8.189 -0.914 1.00 88.50 99 ILE A O 1
ATOM 805 N N . ILE A 1 100 ? -0.396 -6.266 -0.161 1.00 87.38 100 ILE A N 1
ATOM 806 C CA . ILE A 1 100 ? 0.740 -5.430 -0.562 1.00 87.38 100 ILE A CA 1
ATOM 807 C C . ILE A 1 100 ? 2.021 -5.874 0.151 1.00 87.38 100 ILE A C 1
ATOM 809 O O . ILE A 1 100 ? 3.056 -6.013 -0.494 1.00 87.38 100 ILE A O 1
ATOM 813 N N . SER A 1 101 ? 1.965 -6.165 1.452 1.00 88.00 101 SER A N 1
ATOM 814 C CA . SER A 1 101 ? 3.114 -6.692 2.193 1.00 88.00 101 SER A CA 1
ATOM 815 C C . SER A 1 101 ? 3.613 -8.015 1.617 1.00 88.00 101 SER A C 1
ATOM 817 O O . SER A 1 101 ? 4.818 -8.176 1.454 1.00 88.00 101 SER A O 1
ATOM 819 N N . LEU A 1 102 ? 2.718 -8.940 1.254 1.00 85.62 102 LEU A N 1
ATOM 820 C CA . LEU A 1 102 ? 3.110 -10.194 0.601 1.00 85.62 102 LEU A CA 1
ATOM 821 C C . LEU A 1 102 ? 3.778 -9.949 -0.756 1.00 85.62 102 LEU A C 1
ATOM 823 O O . LEU A 1 102 ? 4.774 -10.595 -1.070 1.00 85.62 102 LEU A O 1
ATOM 827 N N . VAL A 1 103 ? 3.268 -8.993 -1.534 1.00 81.75 103 VAL A N 1
ATOM 828 C CA . VAL A 1 103 ? 3.864 -8.596 -2.818 1.00 81.75 103 VAL A CA 1
ATOM 829 C C . VAL A 1 103 ? 5.262 -7.996 -2.621 1.00 81.75 103 VAL A C 1
ATOM 831 O O . VAL A 1 103 ? 6.182 -8.342 -3.358 1.00 81.75 103 VAL A O 1
ATOM 834 N N . ILE A 1 104 ? 5.458 -7.149 -1.606 1.00 80.25 104 ILE A N 1
ATOM 835 C CA . ILE A 1 104 ? 6.773 -6.579 -1.266 1.00 80.25 104 ILE A CA 1
ATOM 836 C C . ILE A 1 104 ? 7.755 -7.678 -0.837 1.00 80.25 104 ILE A C 1
ATOM 838 O O . ILE A 1 104 ? 8.898 -7.691 -1.288 1.00 80.25 104 ILE A O 1
ATOM 842 N N . ILE A 1 105 ? 7.313 -8.622 -0.002 1.00 81.62 105 ILE A N 1
ATOM 843 C CA . ILE A 1 105 ? 8.138 -9.761 0.427 1.00 81.62 105 ILE A CA 1
ATOM 844 C C . ILE A 1 105 ? 8.535 -10.613 -0.783 1.00 81.62 105 ILE A C 1
ATOM 846 O O . ILE A 1 105 ? 9.703 -10.968 -0.927 1.00 81.62 105 ILE A O 1
ATOM 850 N N . TYR A 1 106 ? 7.587 -10.901 -1.678 1.00 79.00 106 TYR A N 1
ATOM 851 C CA . TYR A 1 106 ? 7.862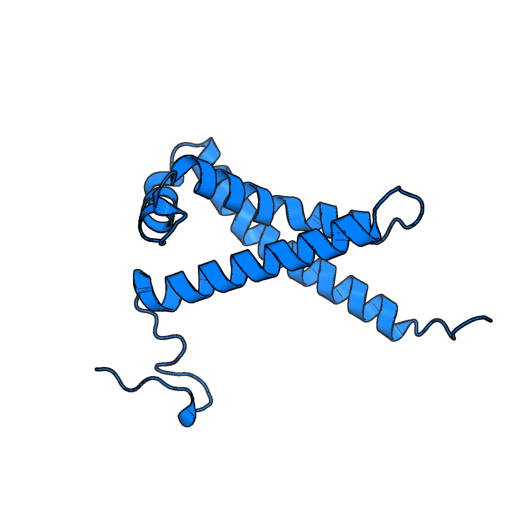 -11.623 -2.919 1.00 79.00 106 TYR A CA 1
ATOM 852 C C . TYR A 1 106 ? 8.932 -10.917 -3.760 1.00 79.00 106 TYR A C 1
ATOM 854 O O . TYR A 1 106 ? 9.863 -11.567 -4.234 1.00 79.00 106 TYR A O 1
ATOM 862 N N . LEU A 1 107 ? 8.835 -9.594 -3.914 1.00 72.25 107 LEU A N 1
ATOM 863 C CA . LEU A 1 107 ? 9.811 -8.794 -4.658 1.00 72.25 107 LEU A CA 1
ATOM 864 C C . LEU A 1 107 ? 11.209 -8.833 -4.034 1.00 72.25 107 LEU A C 1
ATOM 866 O O . LEU A 1 107 ? 12.183 -8.992 -4.769 1.00 72.25 107 LEU A O 1
ATOM 870 N N . HIS A 1 108 ? 11.317 -8.749 -2.705 1.00 74.25 108 HIS A N 1
ATOM 871 C CA . HIS A 1 108 ? 12.607 -8.894 -2.023 1.00 74.25 108 HIS A CA 1
ATOM 872 C C . HIS A 1 108 ? 13.252 -10.255 -2.311 1.00 74.25 108 HIS A C 1
ATOM 874 O O . HIS A 1 108 ? 14.419 -10.302 -2.689 1.00 74.25 108 HIS A O 1
ATOM 880 N N . ILE A 1 109 ? 12.476 -11.341 -2.207 1.00 71.88 109 ILE A N 1
ATOM 881 C CA . ILE A 1 109 ? 12.975 -12.709 -2.408 1.00 71.88 109 ILE A CA 1
ATOM 882 C C . ILE A 1 109 ? 13.359 -12.967 -3.873 1.00 71.88 109 ILE A C 1
ATOM 884 O O . ILE A 1 109 ? 14.366 -13.613 -4.140 1.00 71.88 109 ILE A O 1
ATOM 888 N N . THR A 1 110 ? 12.546 -12.511 -4.829 1.00 67.38 110 THR A N 1
ATOM 889 C CA . THR A 1 110 ? 12.638 -12.974 -6.229 1.00 67.38 110 THR A CA 1
ATOM 890 C C . THR A 1 110 ? 13.259 -11.977 -7.199 1.00 67.38 110 THR A C 1
ATOM 892 O O . THR A 1 110 ? 13.801 -12.396 -8.218 1.00 67.38 110 THR A O 1
ATOM 895 N N . VAL A 1 111 ? 13.179 -10.672 -6.921 1.00 65.06 111 VAL A N 1
ATOM 896 C CA . VAL A 1 111 ? 13.599 -9.618 -7.862 1.00 65.06 111 VAL A CA 1
ATOM 897 C C . VAL A 1 111 ? 14.813 -8.856 -7.355 1.00 65.06 111 VAL A C 1
ATOM 899 O O . VAL A 1 111 ? 15.710 -8.559 -8.139 1.00 65.06 111 VAL A O 1
ATOM 902 N N . TRP A 1 112 ? 14.860 -8.526 -6.064 1.00 65.25 112 TRP A N 1
ATOM 903 C CA . TRP A 1 112 ? 15.986 -7.774 -5.504 1.00 65.25 112 TRP A CA 1
ATOM 904 C C . TRP A 1 112 ? 17.143 -8.662 -5.056 1.00 65.25 112 TRP A C 1
ATOM 906 O O . TRP A 1 112 ? 18.244 -8.155 -4.878 1.00 65.25 112 TRP A O 1
ATOM 916 N N . GLY A 1 113 ? 16.924 -9.974 -4.920 1.00 56.22 113 GLY A N 1
ATOM 917 C CA . GLY A 1 113 ? 17.965 -10.902 -4.471 1.00 56.22 113 GLY A CA 1
ATOM 918 C C . GLY A 1 113 ? 18.431 -10.634 -3.037 1.00 56.22 113 GLY A C 1
ATOM 919 O O . GLY A 1 113 ? 19.384 -11.255 -2.574 1.00 56.22 113 GLY A O 1
ATOM 920 N N . ASP A 1 114 ? 17.742 -9.737 -2.324 1.00 53.12 114 ASP A N 1
ATOM 921 C CA . ASP A 1 114 ? 17.870 -9.583 -0.889 1.00 53.12 114 ASP A CA 1
ATOM 922 C C . ASP A 1 114 ? 17.250 -10.827 -0.273 1.00 53.12 114 ASP A C 1
ATOM 924 O O . ASP A 1 114 ? 16.041 -10.917 -0.026 1.00 53.12 114 ASP A O 1
ATOM 928 N N . ASN A 1 115 ? 18.103 -11.810 -0.017 1.00 53.69 115 ASN A N 1
ATOM 929 C CA . ASN A 1 115 ? 17.784 -12.886 0.889 1.00 53.69 115 ASN A CA 1
ATOM 930 C C . ASN A 1 115 ? 17.549 -12.245 2.268 1.00 53.69 115 ASN A C 1
ATOM 932 O O . ASN A 1 115 ? 18.437 -12.175 3.107 1.00 53.69 115 ASN A O 1
ATOM 936 N N . LEU A 1 116 ? 16.319 -11.806 2.548 1.00 51.16 116 LEU A N 1
ATOM 937 C CA . LEU A 1 116 ? 15.866 -11.428 3.899 1.00 51.16 116 LEU A CA 1
ATOM 938 C C . LEU A 1 116 ? 16.152 -12.546 4.927 1.00 51.16 116 LEU A C 1
ATOM 940 O O . LEU A 1 116 ? 16.175 -12.308 6.131 1.00 51.16 116 LEU A O 1
ATOM 944 N N . PHE A 1 117 ? 16.399 -13.754 4.415 1.00 49.31 117 PHE A N 1
ATOM 945 C CA . PHE A 1 117 ? 16.783 -14.974 5.099 1.00 49.31 117 PHE A CA 1
ATOM 946 C C . PHE A 1 117 ? 18.232 -15.421 4.799 1.00 49.31 117 PHE A C 1
ATOM 948 O O . PHE A 1 117 ? 18.532 -16.593 4.949 1.00 49.31 117 PHE A O 1
ATOM 955 N N . SER A 1 118 ? 19.160 -14.587 4.326 1.00 51.81 118 SER A N 1
ATOM 956 C CA . SER A 1 118 ? 20.591 -14.971 4.318 1.00 51.81 118 SER A CA 1
ATOM 957 C C . SER A 1 118 ? 21.243 -14.659 5.661 1.00 51.81 118 SER A C 1
ATOM 959 O O . SER A 1 118 ? 22.115 -15.395 6.121 1.00 51.81 118 SER A O 1
ATOM 961 N N . HIS A 1 119 ? 20.787 -13.586 6.313 1.00 55.59 119 HIS A N 1
ATOM 962 C CA . HIS A 1 119 ? 21.310 -13.087 7.586 1.00 55.59 119 HIS A CA 1
ATOM 963 C C . HIS A 1 119 ? 20.184 -12.741 8.573 1.00 55.59 119 HIS A C 1
ATOM 965 O O . HIS A 1 119 ? 20.220 -11.714 9.252 1.00 55.59 119 HIS A O 1
ATOM 971 N N . GLY A 1 120 ? 19.150 -13.582 8.643 1.00 56.41 120 GLY A N 1
ATOM 972 C CA . GLY A 1 120 ? 18.116 -13.466 9.666 1.00 56.41 120 GLY A CA 1
ATOM 973 C C . GLY A 1 120 ? 18.645 -13.864 11.054 1.00 56.41 120 GLY A C 1
ATOM 974 O O . GLY A 1 120 ? 19.560 -14.683 11.146 1.00 56.41 120 GLY A O 1
ATOM 975 N N . PRO A 1 121 ? 18.057 -13.349 12.153 1.00 51.78 121 PRO A N 1
ATOM 976 C CA . PRO A 1 121 ? 18.483 -13.648 13.529 1.00 51.78 121 PRO A CA 1
ATOM 977 C C . PRO A 1 121 ? 18.257 -15.111 13.951 1.00 51.78 121 PRO A C 1
ATOM 979 O O . PRO A 1 121 ? 18.704 -15.519 15.021 1.00 51.78 121 PRO A O 1
ATOM 982 N N . PHE A 1 122 ? 17.545 -15.892 13.136 1.00 54.94 122 PHE A N 1
ATOM 983 C CA . PHE A 1 122 ? 17.299 -17.313 13.344 1.00 54.94 122 PHE A CA 1
ATOM 984 C C . PHE A 1 122 ? 17.877 -18.104 12.169 1.00 54.94 122 PHE A C 1
ATOM 986 O O . PHE A 1 122 ? 17.247 -18.202 11.117 1.00 54.94 122 PHE A O 1
ATOM 993 N N . ASP A 1 123 ? 19.043 -18.717 12.378 1.00 54.03 123 ASP A N 1
ATOM 994 C CA . ASP A 1 123 ? 19.770 -19.475 11.347 1.00 54.03 123 ASP A CA 1
ATOM 995 C C . ASP A 1 123 ? 18.960 -20.616 10.712 1.00 54.03 123 ASP A C 1
ATOM 997 O O . ASP A 1 123 ? 19.212 -20.999 9.575 1.00 54.03 123 ASP A O 1
ATOM 1001 N N . SER A 1 124 ? 17.957 -21.156 11.411 1.00 54.06 124 SER A N 1
ATOM 1002 C CA . SER A 1 124 ? 17.081 -22.217 10.891 1.00 54.06 124 SER A CA 1
ATOM 1003 C C . SER A 1 124 ? 16.096 -21.748 9.821 1.00 54.06 124 SER A C 1
ATOM 1005 O O . SER A 1 124 ? 15.606 -22.569 9.047 1.00 54.06 124 SER A O 1
ATOM 1007 N N . LEU A 1 125 ? 15.785 -20.452 9.795 1.00 46.78 125 LEU A N 1
ATOM 1008 C CA . LEU A 1 125 ? 14.923 -19.837 8.788 1.00 46.78 125 LEU A CA 1
ATOM 1009 C C . LEU A 1 125 ? 15.738 -19.266 7.630 1.00 46.78 125 LEU A C 1
ATOM 1011 O O . LEU A 1 125 ? 15.145 -18.805 6.656 1.00 46.78 125 LEU A O 1
ATOM 1015 N N . ASN A 1 126 ? 17.070 -19.307 7.735 1.00 55.38 126 ASN A N 1
ATOM 1016 C CA . ASN A 1 126 ? 17.946 -18.804 6.704 1.00 55.38 126 ASN A CA 1
ATOM 1017 C C . ASN A 1 126 ? 18.020 -19.791 5.526 1.00 55.38 126 ASN A C 1
ATOM 1019 O O . ASN A 1 126 ? 18.243 -20.991 5.707 1.00 55.38 126 ASN A O 1
ATOM 1023 N N . ILE A 1 127 ? 17.812 -19.298 4.305 1.00 54.00 127 ILE A N 1
ATOM 1024 C CA . ILE A 1 127 ? 17.894 -20.108 3.086 1.00 54.00 127 ILE A CA 1
ATOM 1025 C C . ILE A 1 127 ? 19.378 -20.304 2.778 1.00 54.00 127 ILE A C 1
ATOM 1027 O O . ILE A 1 127 ? 20.105 -19.338 2.557 1.00 54.00 127 ILE A O 1
ATOM 1031 N N . LYS A 1 128 ? 19.840 -21.560 2.774 1.00 49.94 128 LYS A N 1
ATOM 1032 C CA . LYS A 1 128 ? 21.170 -21.894 2.257 1.00 49.94 128 LYS A CA 1
ATOM 1033 C C . LYS A 1 128 ? 21.160 -21.615 0.761 1.00 49.94 128 LYS A C 1
ATOM 1035 O O . LYS A 1 128 ? 20.341 -22.198 0.056 1.00 49.94 128 LYS A O 1
ATOM 1040 N N . GLU A 1 129 ? 22.027 -20.707 0.325 1.00 43.12 129 GLU A N 1
ATOM 1041 C CA . GLU A 1 129 ? 22.252 -20.402 -1.087 1.00 43.12 129 GLU A CA 1
ATOM 1042 C C . GLU A 1 129 ? 22.363 -21.706 -1.890 1.00 43.12 129 GLU A C 1
ATOM 1044 O O . GLU A 1 129 ? 23.105 -22.618 -1.510 1.00 43.12 129 GLU A O 1
ATOM 1049 N N . GLY A 1 130 ? 21.551 -21.806 -2.942 1.00 40.88 130 GLY A N 1
ATOM 1050 C CA . GLY A 1 130 ? 21.639 -22.833 -3.974 1.00 40.88 130 GLY A CA 1
ATOM 1051 C C . GLY A 1 130 ? 22.300 -22.255 -5.208 1.00 40.88 130 GLY A C 1
ATOM 1052 O O . GLY A 1 130 ? 21.936 -21.111 -5.559 1.00 40.88 130 GLY A O 1
#

Foldseek 3Di:
DDDPPPVVVVVVLLVVQQVQLVVLQVVLVVLVVCLVVVVNPVQLVLQLPDPPSVVPSNVVSNVSSCLSNCLSVLCVQLVVVVDPCSVVSNVVSVVVSVVSVVSVVCCCVPPVVPQPQCDDPDVVSRDDDD

pLDDT: mean 78.52, std 14.16, range [33.34, 91.94]

Secondary structure (DSSP, 8-state):
------HHHHHHHHHHHHHHHHHHHHHHHHHHHHHHTT--HHHHHHHHTSTTGGGSHHHHHHHHHHHHHHHHHHHHHHH-TTSTTHHHHHHHHHHHHHHHHHHHHHHHHHTS---TTTS-SSGGGSPP--

Sequence (130 aa):
MFRPLNIFSLIADIFLKLSLGIAFFNYGYGKLIKLINNEADSLINMVSNIPFFGLFPVFFSWSLALTESLVIFAFIYGYINILPFTNFISRFAGFLCLIISLVIIYLHITVWGDNLFSHGPFDSLNIKEG

Radius of gyration: 18.04 Å; chains: 1; bounding box: 46×36×48 Å